Protein AF-A0A3M0XGW3-F1 (afdb_monomer)

Foldseek 3Di:
DDDDQEAEAAADPVRQVVVVVVCVVVVHDHFYWYAHDPQRWIAGPPGDIDRDDCPDPVSVVSVVVSVVVVVVVVVVVVVVVVVVVVVVVVVD

pLDDT: mean 90.08, std 9.94, range [52.78, 97.75]

Mean predicted aligned error: 5.83 Å

Nearest PDB structures (foldseek):
  8b0q-assembly1_A  TM=9.093E-01  e=8.200E-06  Deinococcus radiodurans R1 = ATCC 13939 = DSM 20539
  2nrx-assembly1_A  TM=8.714E-01  e=6.290E-06  Thermotoga maritima
  2nrz-assembly2_B  TM=9.174E-01  e=2.703E-05  Thermotoga maritima
  2nrw-assembly1_A  TM=8.634E-01  e=1.220E-05  Thermotoga maritima
  2nrv-assembly2_B  TM=8.454E-01  e=2.703E-05  Thermotoga maritima

Solvent-accessible surface area (backbone atoms only — not comparable to full-atom values): 5374 Å² total; per-residue (Å²): 133,85,80,68,75,65,44,81,40,87,28,44,64,70,52,38,54,53,50,52,54,50,32,58,76,68,74,52,91,58,50,59,35,12,40,22,82,90,77,62,29,39,35,41,79,94,78,48,72,45,79,67,62,73,84,37,70,68,44,46,49,53,49,51,56,42,52,54,50,50,53,49,52,54,52,50,54,51,54,51,51,59,50,52,60,54,48,60,65,70,78,107

Secondary structure (DSSP, 8-state):
-PPPSEEEEESSHHHHHHHHHHHHHTT---EEEEE-TTT--EE-TTS-EE---TTSHHHHHHHHHHHHHHHHHHHHHHHHHHHHHHHHTT--

Radius of gyration: 16.92 Å; Cα contacts (8 Å, |Δi|>4): 100; chains: 1; bounding box: 33×30×49 Å

Sequence (92 aa):
KEMPDLIVVDGGQGHLNAGIKALLRAGARIAIISLAKKEETIHLPGGVTLNPDKNSPEMLLLRGIRDRTHNFAVRYNRKRREIEFKQDKKDI

Structure (mmCIF, N/CA/C/O backbone):
data_AF-A0A3M0XGW3-F1
#
_entry.id   AF-A0A3M0XGW3-F1
#
loop_
_atom_site.group_PDB
_atom_site.id
_atom_site.type_symbol
_atom_site.label_atom_id
_atom_site.label_alt_id
_atom_site.label_comp_id
_atom_site.label_asym_id
_atom_site.label_entity_id
_atom_site.label_seq_id
_atom_site.pdbx_PDB_ins_code
_atom_site.Cartn_x
_atom_site.Cartn_y
_atom_site.Cartn_z
_atom_site.occupancy
_atom_site.B_iso_or_equiv
_atom_site.auth_seq_id
_atom_site.auth_comp_id
_atom_site.auth_asym_id
_atom_site.auth_atom_id
_atom_s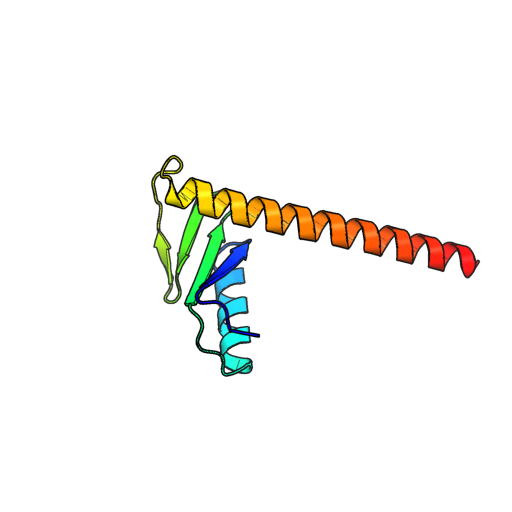ite.pdbx_PDB_model_num
ATOM 1 N N . LYS A 1 1 ? -21.833 -2.644 -6.273 1.00 68.69 1 LYS A N 1
ATOM 2 C CA . LYS A 1 1 ? -20.609 -1.862 -5.978 1.00 68.69 1 LYS A CA 1
ATOM 3 C C . LYS A 1 1 ? -19.488 -2.533 -6.749 1.00 68.69 1 LYS A C 1
ATOM 5 O O . LYS A 1 1 ? -19.348 -3.739 -6.591 1.00 68.69 1 LYS A O 1
ATOM 10 N N . GLU A 1 2 ? -18.822 -1.814 -7.643 1.00 87.19 2 GLU A N 1
ATOM 11 C CA . GLU A 1 2 ? -17.791 -2.385 -8.518 1.00 87.19 2 GLU A CA 1
ATOM 12 C C . GLU A 1 2 ? -16.512 -2.694 -7.732 1.00 87.19 2 GLU A C 1
ATOM 14 O O . GLU A 1 2 ? -16.252 -2.083 -6.689 1.00 87.19 2 GLU A O 1
ATOM 19 N N . MET A 1 3 ? -15.757 -3.688 -8.202 1.00 91.94 3 MET A N 1
ATOM 20 C CA . MET A 1 3 ? -14.466 -4.042 -7.616 1.00 91.94 3 MET A CA 1
ATOM 21 C C . MET A 1 3 ? -13.413 -3.022 -8.060 1.00 91.94 3 MET A C 1
ATOM 23 O O . MET A 1 3 ? -13.489 -2.546 -9.189 1.00 91.94 3 MET A O 1
ATOM 27 N N . PRO A 1 4 ? -12.436 -2.676 -7.205 1.00 94.69 4 PRO A N 1
ATOM 28 C CA . PRO A 1 4 ? -11.351 -1.796 -7.613 1.00 94.69 4 PRO A CA 1
ATOM 29 C C . PRO A 1 4 ? -10.450 -2.487 -8.639 1.00 94.69 4 PRO A C 1
ATOM 31 O O . PRO A 1 4 ? -10.231 -3.695 -8.553 1.00 94.69 4 PRO A O 1
ATOM 34 N N . ASP A 1 5 ? -9.852 -1.703 -9.532 1.00 95.19 5 ASP A N 1
ATOM 35 C CA . ASP A 1 5 ? -8.854 -2.198 -10.487 1.00 95.19 5 ASP A CA 1
ATOM 36 C C . ASP A 1 5 ? -7.495 -2.472 -9.819 1.00 95.19 5 ASP A C 1
ATOM 38 O O . ASP A 1 5 ? -6.747 -3.353 -10.244 1.00 95.19 5 ASP A O 1
ATOM 42 N N . LEU A 1 6 ? -7.181 -1.735 -8.745 1.00 95.00 6 LEU A N 1
ATOM 43 C CA . LEU A 1 6 ? -5.912 -1.809 -8.024 1.00 95.00 6 LEU A CA 1
ATOM 44 C C . LEU A 1 6 ? -6.103 -1.644 -6.513 1.00 95.00 6 LEU A C 1
ATOM 46 O O . LEU A 1 6 ? -6.781 -0.732 -6.040 1.00 95.00 6 LEU A O 1
ATOM 50 N N . ILE A 1 7 ? -5.418 -2.489 -5.750 1.00 95.62 7 ILE A N 1
ATOM 51 C CA . ILE A 1 7 ? -5.238 -2.357 -4.306 1.00 95.62 7 ILE A CA 1
ATOM 52 C C . ILE A 1 7 ? -3.807 -1.898 -4.025 1.00 95.62 7 ILE A C 1
ATOM 54 O O . ILE A 1 7 ? -2.843 -2.514 -4.476 1.00 95.62 7 ILE A O 1
ATOM 58 N N . VAL A 1 8 ? -3.669 -0.842 -3.225 1.00 95.12 8 VAL A N 1
ATOM 59 C CA . VAL A 1 8 ? -2.376 -0.342 -2.742 1.00 95.12 8 VAL A CA 1
ATOM 60 C C . VAL A 1 8 ? -2.284 -0.586 -1.241 1.00 95.12 8 VAL A C 1
ATOM 62 O O . VAL A 1 8 ? -3.136 -0.134 -0.478 1.00 95.12 8 VAL A O 1
ATOM 65 N N . VAL A 1 9 ? -1.250 -1.305 -0.813 1.00 94.81 9 VAL A N 1
ATOM 66 C CA . VAL A 1 9 ? -1.002 -1.627 0.597 1.00 94.81 9 VAL A CA 1
ATOM 67 C C . VAL A 1 9 ? 0.071 -0.699 1.171 1.00 94.81 9 VAL A C 1
ATOM 69 O O . VAL A 1 9 ? 1.159 -0.578 0.608 1.00 94.81 9 VAL A O 1
ATOM 72 N N . ASP A 1 10 ? -0.215 -0.067 2.313 1.00 92.69 10 ASP A N 1
ATOM 73 C CA . ASP A 1 10 ? 0.772 0.705 3.084 1.00 92.69 10 ASP A CA 1
ATOM 74 C C . ASP A 1 10 ? 1.713 -0.260 3.823 1.00 92.69 10 ASP A C 1
ATOM 76 O O . ASP A 1 10 ? 1.342 -0.847 4.842 1.00 92.69 10 ASP A O 1
ATOM 80 N N . GLY A 1 11 ? 2.908 -0.488 3.271 1.00 91.19 11 GLY A N 1
ATOM 81 C CA . GLY A 1 11 ? 3.892 -1.409 3.834 1.00 91.19 11 GLY A CA 1
ATOM 82 C C . GLY A 1 11 ? 4.8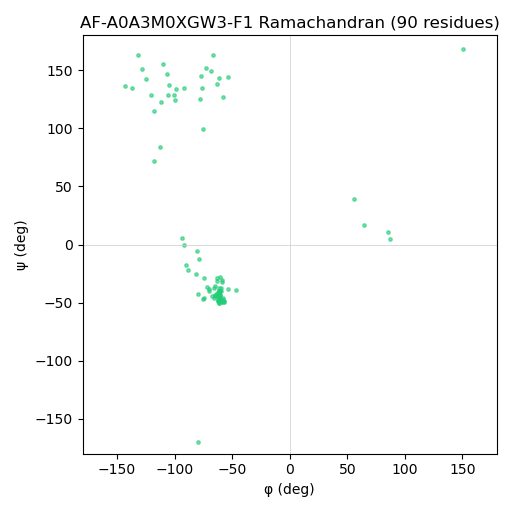16 -2.063 2.802 1.00 91.19 11 GLY A C 1
ATOM 83 O O . GLY A 1 11 ? 4.602 -1.998 1.594 1.00 91.19 11 GLY A O 1
ATOM 84 N N . GLY A 1 12 ? 5.873 -2.719 3.288 1.00 93.12 12 GLY A N 1
ATOM 85 C CA . GLY A 1 12 ? 6.823 -3.461 2.444 1.00 93.12 12 GLY A CA 1
ATOM 86 C C . GLY A 1 12 ? 6.333 -4.851 2.005 1.00 93.12 12 GLY A C 1
ATOM 87 O O . GLY A 1 12 ? 5.192 -5.237 2.265 1.00 93.12 12 GLY A O 1
ATOM 88 N N . GLN A 1 13 ? 7.239 -5.642 1.421 1.00 93.44 13 GLN A N 1
ATOM 89 C CA . GLN A 1 13 ? 6.984 -6.979 0.853 1.00 93.44 13 GLN A CA 1
ATOM 90 C C . GLN A 1 13 ? 6.155 -7.930 1.741 1.00 93.44 13 GLN A C 1
ATOM 92 O O . GLN A 1 13 ? 5.306 -8.670 1.243 1.00 93.44 13 GLN A O 1
ATOM 97 N N . GLY A 1 14 ? 6.370 -7.928 3.061 1.00 94.44 14 GLY A N 1
ATOM 98 C CA . GLY A 1 14 ? 5.598 -8.772 3.982 1.00 94.44 14 GLY A CA 1
ATOM 99 C C . GLY A 1 14 ? 4.095 -8.461 3.963 1.00 94.44 14 GLY A C 1
ATOM 100 O O . GLY A 1 14 ? 3.273 -9.378 3.939 1.00 94.44 14 GLY A O 1
ATOM 101 N N . HIS A 1 15 ? 3.737 -7.175 3.892 1.00 95.25 15 HIS A N 1
ATOM 102 C CA . HIS A 1 15 ? 2.346 -6.725 3.813 1.00 95.25 15 HIS A CA 1
ATOM 103 C C . HIS A 1 15 ? 1.723 -7.076 2.460 1.00 95.25 15 HIS A C 1
ATOM 105 O O . HIS A 1 15 ? 0.586 -7.546 2.417 1.00 95.25 15 HIS A O 1
ATOM 111 N N . LEU A 1 16 ? 2.483 -6.935 1.368 1.00 96.81 16 LEU A N 1
ATOM 112 C CA . LEU A 1 16 ? 2.053 -7.378 0.042 1.00 96.81 16 LEU A CA 1
ATOM 113 C C . LEU A 1 16 ? 1.698 -8.868 0.039 1.00 96.81 16 LEU A C 1
ATOM 115 O O . LEU A 1 16 ? 0.610 -9.252 -0.386 1.00 96.81 16 LEU A O 1
ATOM 119 N N . ASN A 1 17 ? 2.584 -9.706 0.580 1.00 96.75 17 ASN A N 1
ATOM 120 C CA . ASN A 1 17 ? 2.375 -11.152 0.647 1.00 96.75 17 ASN A CA 1
ATOM 121 C C . ASN A 1 17 ? 1.136 -11.516 1.481 1.00 96.75 17 ASN A C 1
ATOM 123 O O . ASN A 1 17 ? 0.403 -12.444 1.131 1.00 96.75 17 ASN A O 1
ATOM 127 N N . ALA A 1 18 ? 0.879 -10.791 2.573 1.00 97.00 18 ALA A N 1
ATOM 128 C CA . ALA A 1 18 ? -0.333 -10.971 3.368 1.00 97.00 18 ALA A CA 1
ATOM 129 C C . ALA A 1 18 ? -1.600 -10.606 2.573 1.00 97.00 18 ALA A C 1
ATOM 131 O O . ALA A 1 18 ? -2.570 -11.368 2.591 1.00 97.00 18 ALA A O 1
ATOM 132 N N . GLY A 1 19 ? -1.569 -9.492 1.833 1.00 97.00 19 GLY A N 1
ATOM 133 C CA . GLY A 1 19 ? -2.658 -9.059 0.954 1.00 97.00 19 GLY A CA 1
ATOM 134 C C . GLY A 1 19 ? -2.949 -10.057 -0.169 1.00 97.00 19 GLY A C 1
ATOM 135 O O . GLY A 1 19 ? -4.101 -10.437 -0.365 1.00 97.00 19 GLY A O 1
ATOM 136 N N . ILE A 1 20 ? -1.910 -10.574 -0.832 1.00 97.25 20 ILE A N 1
ATOM 137 C CA . ILE A 1 20 ? -2.035 -11.619 -1.862 1.00 97.25 20 ILE A CA 1
ATOM 138 C C . ILE A 1 20 ? -2.719 -12.865 -1.285 1.00 97.25 20 ILE A C 1
ATOM 140 O O . ILE A 1 20 ? -3.680 -13.368 -1.863 1.00 97.25 20 ILE A O 1
ATOM 144 N N . LYS A 1 21 ? -2.281 -13.345 -0.112 1.00 97.38 21 LYS A N 1
ATOM 145 C CA . LYS A 1 21 ? -2.915 -14.495 0.558 1.00 97.38 21 LYS A CA 1
ATOM 146 C C . LYS A 1 21 ? -4.388 -14.233 0.886 1.00 97.38 21 LYS A C 1
ATOM 148 O O . LYS A 1 21 ? -5.197 -15.153 0.800 1.00 97.38 21 LYS A O 1
ATOM 153 N N . ALA A 1 22 ? -4.742 -13.008 1.276 1.00 97.12 22 ALA A N 1
ATOM 154 C CA . ALA A 1 22 ? -6.127 -12.638 1.550 1.00 97.12 22 ALA A CA 1
ATOM 155 C C . ALA A 1 22 ? -6.987 -12.638 0.277 1.00 97.12 22 ALA A C 1
ATOM 157 O O . ALA A 1 22 ? -8.072 -13.214 0.296 1.00 97.12 22 ALA A O 1
ATOM 158 N N . LEU A 1 23 ? -6.483 -12.076 -0.828 1.00 96.62 23 LEU A N 1
ATOM 159 C CA . LEU A 1 23 ? -7.164 -12.102 -2.127 1.00 96.62 23 LEU A CA 1
ATOM 160 C C . LEU A 1 23 ? -7.384 -13.532 -2.629 1.00 96.62 23 LEU A C 1
ATOM 162 O O . LEU A 1 23 ? -8.492 -13.865 -3.044 1.00 96.62 23 LEU A O 1
ATOM 166 N N . LEU A 1 24 ? -6.369 -14.394 -2.503 1.00 96.50 24 LEU A N 1
ATOM 167 C CA . LEU A 1 24 ? -6.470 -15.811 -2.863 1.00 96.50 24 LEU A CA 1
ATOM 168 C C . LEU A 1 24 ? -7.564 -16.527 -2.064 1.00 96.50 24 LEU A C 1
ATOM 170 O O . LEU A 1 24 ? -8.391 -17.219 -2.649 1.00 96.50 24 LEU A O 1
ATOM 174 N N . ARG A 1 25 ? -7.616 -16.325 -0.740 1.00 97.75 25 ARG A N 1
ATOM 175 C CA . ARG A 1 25 ? -8.682 -16.898 0.103 1.00 97.75 25 ARG A CA 1
ATOM 176 C C . ARG A 1 25 ? -10.070 -16.367 -0.249 1.00 97.75 25 ARG A C 1
ATOM 178 O O . ARG A 1 25 ? -11.043 -17.091 -0.093 1.00 97.75 25 ARG A O 1
ATOM 185 N N . ALA A 1 26 ? -10.158 -15.121 -0.704 1.00 95.44 26 ALA A N 1
ATOM 186 C CA . ALA A 1 26 ? -11.409 -14.506 -1.131 1.00 95.44 26 ALA A CA 1
ATOM 187 C C . ALA A 1 26 ? -11.827 -14.896 -2.563 1.00 95.44 26 ALA A C 1
ATOM 189 O O . ALA A 1 26 ? -12.891 -14.477 -3.008 1.00 95.44 26 ALA A O 1
ATOM 190 N N . GLY A 1 27 ? -10.996 -15.641 -3.307 1.00 95.88 27 GLY A N 1
ATOM 191 C CA . GLY A 1 27 ? -11.231 -15.935 -4.726 1.00 95.88 27 GLY A CA 1
ATOM 192 C C . GLY A 1 27 ? -11.194 -14.693 -5.627 1.00 95.88 27 GLY A C 1
ATOM 193 O O . GLY A 1 27 ? -11.686 -14.731 -6.753 1.00 95.88 27 GLY A O 1
ATOM 194 N N . ALA A 1 28 ? -10.633 -13.581 -5.142 1.00 94.75 28 ALA A N 1
ATOM 195 C CA . ALA A 1 28 ? -10.630 -12.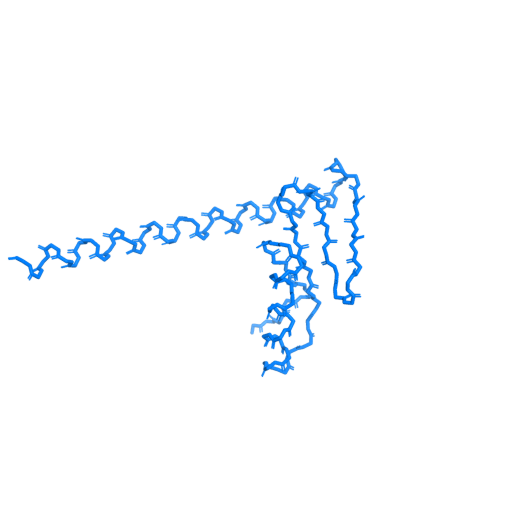301 -5.836 1.00 94.75 28 ALA A CA 1
ATOM 196 C C . ALA A 1 28 ? -9.373 -12.145 -6.702 1.00 94.75 28 ALA A C 1
ATOM 198 O O . ALA A 1 28 ? -8.252 -12.391 -6.255 1.00 94.75 28 ALA A O 1
ATOM 199 N N . ARG A 1 29 ? -9.558 -11.683 -7.942 1.00 93.31 29 ARG A N 1
ATOM 200 C CA . ARG A 1 29 ? -8.475 -11.426 -8.902 1.00 93.31 29 ARG A CA 1
ATOM 201 C C . ARG A 1 29 ? -8.372 -9.930 -9.170 1.00 93.31 29 ARG A C 1
ATOM 203 O O . ARG A 1 29 ? -8.954 -9.432 -10.123 1.00 93.31 29 ARG A O 1
ATOM 210 N N . ILE A 1 30 ? -7.660 -9.230 -8.294 1.00 96.19 30 ILE A N 1
ATOM 211 C CA . ILE A 1 30 ? -7.456 -7.777 -8.355 1.00 96.19 30 ILE A CA 1
ATOM 212 C C . ILE A 1 30 ? -5.956 -7.509 -8.338 1.00 96.19 30 ILE A C 1
ATOM 214 O O . ILE A 1 30 ? -5.221 -8.206 -7.631 1.00 96.19 30 ILE A O 1
ATOM 218 N N . ALA A 1 31 ? -5.493 -6.514 -9.097 1.00 96.62 31 ALA A N 1
ATOM 219 C CA . ALA A 1 31 ? -4.098 -6.106 -9.033 1.00 96.62 31 ALA A CA 1
ATOM 220 C C . ALA A 1 31 ? -3.780 -5.576 -7.629 1.00 96.62 31 ALA A C 1
ATOM 222 O O . ALA A 1 31 ? -4.568 -4.849 -7.025 1.00 96.62 31 ALA A O 1
ATOM 223 N N . ILE A 1 32 ? -2.620 -5.939 -7.092 1.00 97.25 32 ILE A N 1
ATOM 224 C CA . ILE A 1 32 ? -2.196 -5.503 -5.765 1.00 97.25 32 ILE A CA 1
ATOM 225 C C . ILE A 1 32 ? -0.727 -5.114 -5.792 1.00 97.25 32 ILE A C 1
ATOM 227 O O . ILE A 1 32 ? 0.098 -5.841 -6.338 1.00 97.25 32 ILE A O 1
ATOM 231 N N . ILE A 1 33 ? -0.412 -3.977 -5.184 1.00 97.06 33 ILE A N 1
ATOM 232 C CA . ILE A 1 33 ? 0.951 -3.484 -4.982 1.00 97.06 33 ILE A CA 1
ATOM 233 C C . ILE A 1 33 ? 1.120 -3.054 -3.528 1.00 97.06 33 ILE A C 1
ATOM 235 O O . ILE A 1 33 ? 0.135 -2.822 -2.820 1.00 97.06 33 ILE A O 1
ATOM 239 N N . SER A 1 34 ? 2.360 -2.909 -3.072 1.00 96.56 34 SER A N 1
ATOM 240 C CA . SER A 1 34 ? 2.631 -2.263 -1.789 1.00 96.56 34 SER A CA 1
ATOM 241 C C . SER A 1 34 ? 3.668 -1.162 -1.918 1.00 96.56 34 SER A C 1
ATOM 243 O O . SER A 1 34 ? 4.525 -1.210 -2.799 1.00 96.56 34 SER A O 1
ATOM 245 N N . LEU A 1 35 ? 3.570 -0.161 -1.045 1.00 95.69 35 LEU A N 1
ATOM 246 C CA . LEU A 1 35 ? 4.474 0.980 -1.028 1.00 95.69 35 LEU A CA 1
ATOM 247 C C . LEU A 1 35 ? 5.230 1.039 0.301 1.00 95.69 35 LEU A C 1
ATOM 249 O O . LEU A 1 35 ? 4.636 1.274 1.357 1.00 95.69 35 LEU A O 1
ATOM 253 N N . ALA A 1 36 ? 6.550 0.852 0.249 1.00 92.81 36 ALA A N 1
ATOM 254 C CA . ALA A 1 36 ? 7.406 0.931 1.424 1.00 92.81 36 ALA A CA 1
ATOM 255 C C . ALA A 1 36 ? 7.666 2.397 1.801 1.00 92.81 36 ALA A C 1
ATOM 257 O O . ALA A 1 36 ? 8.097 3.213 0.985 1.00 92.81 36 ALA A O 1
ATOM 258 N N . LYS A 1 37 ? 7.370 2.762 3.055 1.00 85.38 37 LYS A N 1
ATOM 259 C CA . LYS A 1 37 ? 7.381 4.166 3.488 1.00 85.38 37 LYS A CA 1
ATOM 260 C C . LYS A 1 37 ? 8.777 4.784 3.569 1.00 85.38 37 LYS A C 1
ATOM 262 O O . LYS A 1 37 ? 8.911 5.960 3.250 1.00 85.38 37 LYS A O 1
ATOM 267 N N . LYS A 1 38 ? 9.782 4.029 4.022 1.00 84.69 38 LYS A N 1
ATOM 268 C CA . LYS A 1 38 ? 11.139 4.555 4.243 1.00 84.69 38 LYS A CA 1
ATOM 269 C C . LYS A 1 38 ? 11.925 4.651 2.938 1.00 84.69 38 LYS A C 1
ATOM 271 O O . LYS A 1 38 ? 12.614 5.636 2.704 1.00 84.69 38 LYS A O 1
ATOM 276 N N . GLU A 1 39 ? 11.806 3.627 2.109 1.00 83.56 39 GLU A N 1
ATOM 277 C CA . GLU A 1 39 ? 12.582 3.462 0.886 1.00 83.56 39 GLU A CA 1
ATOM 278 C C . GLU A 1 39 ? 11.887 4.111 -0.322 1.00 83.56 39 GLU A C 1
ATOM 280 O O . GLU A 1 39 ? 12.543 4.395 -1.319 1.00 83.56 39 GLU A O 1
ATOM 285 N N . GLU A 1 40 ? 10.583 4.402 -0.212 1.00 90.12 40 GLU A N 1
ATOM 286 C CA . GLU A 1 40 ? 9.737 4.914 -1.301 1.00 90.12 40 GLU A CA 1
ATOM 287 C C . GLU A 1 40 ? 9.749 3.997 -2.529 1.00 90.12 40 GLU A C 1
ATOM 289 O O . GLU A 1 40 ? 9.737 4.442 -3.673 1.00 90.12 40 GLU A O 1
ATOM 294 N N . THR A 1 41 ? 9.745 2.693 -2.267 1.00 94.25 41 THR A N 1
ATOM 295 C CA . THR A 1 41 ? 9.800 1.642 -3.280 1.00 94.25 41 THR A CA 1
ATOM 296 C C . THR A 1 41 ? 8.453 0.956 -3.425 1.00 94.25 41 THR A C 1
ATOM 298 O O . THR A 1 41 ? 7.691 0.805 -2.461 1.00 94.25 41 THR A O 1
ATOM 301 N N . ILE A 1 42 ? 8.156 0.537 -4.651 1.00 96.38 42 ILE A N 1
ATOM 302 C CA . ILE A 1 42 ? 6.936 -0.194 -4.982 1.00 96.38 42 ILE A CA 1
ATOM 303 C C . ILE A 1 42 ? 7.287 -1.674 -5.057 1.00 96.38 42 ILE A C 1
ATOM 305 O O . ILE A 1 42 ? 8.150 -2.070 -5.837 1.00 96.38 42 ILE A O 1
ATOM 309 N N . HIS A 1 43 ? 6.598 -2.502 -4.284 1.00 96.69 43 HIS A N 1
ATOM 310 C CA . HIS A 1 43 ? 6.706 -3.952 -4.388 1.00 96.69 43 HIS A CA 1
ATOM 311 C C . HIS A 1 43 ? 5.544 -4.503 -5.210 1.00 96.69 43 HIS A C 1
ATOM 313 O O . HIS A 1 43 ? 4.380 -4.151 -4.989 1.00 96.69 43 HIS A O 1
ATOM 319 N N . LEU A 1 44 ? 5.873 -5.396 -6.137 1.00 96.62 44 LEU A N 1
ATOM 320 C CA . LEU A 1 44 ? 4.931 -6.092 -7.001 1.00 96.62 44 LEU A CA 1
ATOM 321 C C . LEU A 1 44 ? 4.853 -7.584 -6.631 1.00 96.62 44 LEU A C 1
ATOM 323 O O . LEU A 1 44 ? 5.808 -8.153 -6.081 1.00 96.62 44 LEU A O 1
ATOM 327 N N . PRO A 1 45 ? 3.727 -8.256 -6.937 1.00 95.00 45 PRO A N 1
ATOM 328 C CA . PRO A 1 45 ? 3.635 -9.705 -6.838 1.00 95.00 45 PRO A CA 1
ATOM 329 C C . PRO A 1 45 ? 4.760 -10.377 -7.636 1.00 95.00 45 PRO A C 1
ATOM 331 O O . PRO A 1 45 ? 5.167 -9.890 -8.687 1.00 95.00 45 PRO A O 1
ATOM 334 N N . GLY A 1 46 ? 5.277 -11.495 -7.125 1.00 92.44 46 GLY A N 1
ATOM 335 C CA . GLY A 1 46 ? 6.425 -12.181 -7.730 1.00 92.44 46 GLY A CA 1
ATOM 336 C C . GLY A 1 46 ? 7.795 -11.669 -7.270 1.00 92.44 46 GLY A C 1
ATOM 337 O O . GLY A 1 46 ? 8.807 -12.154 -7.758 1.00 92.44 46 GLY A O 1
ATOM 338 N N . GLY A 1 47 ? 7.846 -10.735 -6.312 1.00 91.56 47 GLY A N 1
ATOM 339 C CA . GLY A 1 47 ? 9.098 -10.300 -5.674 1.00 91.56 47 GLY A CA 1
ATOM 340 C C . GLY A 1 47 ? 9.851 -9.205 -6.431 1.00 91.56 47 GLY A C 1
ATOM 341 O O . GLY A 1 47 ? 10.986 -8.887 -6.084 1.00 91.56 47 GLY A O 1
ATOM 342 N N . VAL A 1 48 ? 9.226 -8.606 -7.446 1.00 94.94 48 VAL A N 1
ATOM 343 C CA . VAL A 1 48 ? 9.793 -7.466 -8.173 1.00 94.94 48 VAL A CA 1
ATOM 344 C C . VAL A 1 48 ? 9.651 -6.204 -7.325 1.00 94.94 48 VAL A C 1
ATOM 346 O O . VAL A 1 48 ? 8.589 -5.934 -6.766 1.00 94.94 48 VAL A O 1
ATOM 349 N N . THR A 1 49 ? 10.723 -5.418 -7.243 1.00 95.75 49 THR A N 1
ATOM 350 C CA . THR A 1 49 ? 10.731 -4.118 -6.563 1.00 95.75 49 THR A CA 1
ATOM 351 C C . THR A 1 49 ? 11.102 -3.033 -7.563 1.00 95.75 49 THR A C 1
ATOM 353 O O . THR A 1 49 ? 12.105 -3.156 -8.264 1.00 95.75 49 THR A O 1
ATOM 356 N N . LEU A 1 50 ? 10.288 -1.984 -7.636 1.00 95.00 50 LEU A N 1
ATOM 357 C CA . LEU A 1 50 ? 10.525 -0.813 -8.468 1.00 95.00 50 LEU A CA 1
ATOM 358 C C . LEU A 1 50 ? 10.980 0.358 -7.600 1.00 95.00 50 LEU A C 1
ATOM 360 O O . LEU A 1 50 ? 10.388 0.642 -6.555 1.00 95.00 50 LEU A O 1
ATOM 364 N N . ASN A 1 51 ? 11.989 1.068 -8.098 1.00 94.69 51 ASN A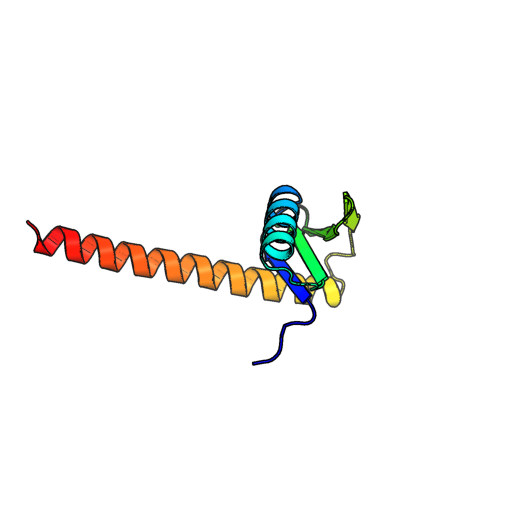 N 1
ATOM 365 C CA . ASN A 1 51 ? 12.553 2.266 -7.484 1.00 94.69 51 ASN A CA 1
ATOM 366 C C . ASN A 1 51 ? 12.359 3.452 -8.446 1.00 94.69 51 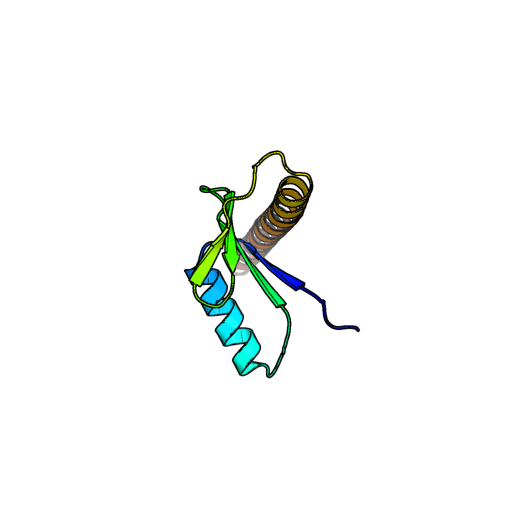ASN A C 1
ATOM 368 O O . ASN A 1 51 ? 13.316 3.851 -9.111 1.00 94.69 51 ASN A O 1
ATOM 372 N N . PRO A 1 52 ? 11.121 3.951 -8.617 1.00 91.56 52 PRO A N 1
ATOM 373 C CA . PRO A 1 52 ? 10.860 5.080 -9.503 1.00 91.56 52 PRO A CA 1
ATOM 374 C C . PRO A 1 52 ? 11.504 6.364 -8.965 1.00 91.56 52 PRO A C 1
ATOM 376 O O . PRO A 1 52 ? 11.835 6.464 -7.781 1.00 91.56 52 PRO A O 1
ATOM 379 N N . ASP A 1 53 ? 11.635 7.376 -9.825 1.00 94.69 53 ASP A N 1
ATOM 380 C CA . ASP A 1 53 ? 11.987 8.720 -9.366 1.00 94.69 53 ASP A CA 1
ATOM 381 C C . ASP A 1 53 ? 10.942 9.190 -8.343 1.00 94.69 53 ASP A C 1
ATOM 383 O O . ASP A 1 53 ? 9.735 9.184 -8.596 1.00 94.69 53 ASP A O 1
ATOM 387 N N . LYS A 1 54 ? 11.414 9.617 -7.175 1.00 90.81 54 LYS A N 1
ATOM 388 C CA . LYS A 1 54 ? 10.588 10.107 -6.069 1.00 90.81 54 LYS A CA 1
ATOM 389 C C . LYS A 1 54 ? 9.743 11.310 -6.473 1.00 90.81 54 LYS A C 1
ATOM 391 O O . LYS A 1 54 ? 8.650 11.496 -5.934 1.00 90.81 54 LYS A O 1
ATOM 396 N N . ASN A 1 55 ? 10.238 12.111 -7.411 1.00 93.94 55 ASN A N 1
ATOM 397 C CA . ASN A 1 55 ? 9.571 13.310 -7.904 1.00 93.94 55 ASN A CA 1
ATOM 398 C C . ASN A 1 55 ? 8.689 13.044 -9.128 1.00 93.94 55 ASN A C 1
ATOM 400 O O . ASN A 1 55 ? 8.040 13.969 -9.613 1.00 93.94 55 ASN A O 1
ATOM 404 N N . SER A 1 56 ? 8.634 11.798 -9.611 1.00 96.62 56 SER A N 1
ATOM 405 C CA . SER A 1 56 ? 7.726 11.432 -10.696 1.00 96.62 56 SER A CA 1
ATOM 406 C C . SER A 1 56 ? 6.258 11.659 -10.287 1.00 96.62 56 SER A C 1
ATOM 408 O O . SER A 1 56 ? 5.898 11.431 -9.120 1.00 96.62 56 SER A O 1
ATOM 410 N N . PRO A 1 57 ? 5.390 12.108 -11.214 1.00 97.12 57 PRO A N 1
ATOM 411 C CA . PRO A 1 57 ? 3.967 12.314 -10.940 1.00 97.12 57 PRO A CA 1
ATOM 412 C C . PRO A 1 57 ? 3.273 11.077 -10.352 1.00 97.12 57 PRO A C 1
ATOM 414 O O . PRO A 1 57 ? 2.453 11.191 -9.438 1.00 97.12 57 PRO A O 1
ATOM 417 N N . GLU A 1 58 ? 3.636 9.888 -10.827 1.00 93.69 58 GLU A N 1
ATOM 418 C CA . GLU A 1 58 ? 3.102 8.601 -10.387 1.00 93.69 58 GLU A CA 1
ATOM 419 C C . GLU A 1 58 ? 3.464 8.331 -8.925 1.00 93.69 58 GLU A C 1
ATOM 421 O O . GLU A 1 58 ? 2.615 7.932 -8.121 1.00 93.69 58 GLU A O 1
ATOM 426 N N . MET A 1 59 ? 4.718 8.595 -8.552 1.00 94.56 59 MET A N 1
ATOM 427 C CA . MET A 1 59 ? 5.183 8.380 -7.189 1.00 94.56 59 MET A CA 1
ATOM 428 C C . MET A 1 59 ? 4.596 9.408 -6.217 1.00 94.56 59 MET A C 1
ATOM 430 O O . MET A 1 59 ? 4.241 9.066 -5.086 1.00 94.56 59 MET A O 1
ATOM 434 N N . LEU A 1 60 ? 4.430 10.661 -6.645 1.00 95.06 60 LEU A N 1
ATOM 435 C CA . LEU A 1 60 ? 3.726 11.685 -5.868 1.00 95.06 60 LEU A CA 1
ATOM 436 C C . LEU A 1 60 ? 2.266 11.288 -5.602 1.00 95.06 60 LEU A C 1
ATOM 438 O O . LEU A 1 60 ? 1.802 11.391 -4.463 1.00 95.06 60 LEU A O 1
ATOM 442 N N . LEU A 1 61 ? 1.567 10.764 -6.614 1.00 95.06 61 LEU A N 1
ATOM 443 C CA . LEU A 1 61 ? 0.199 10.266 -6.475 1.00 95.06 61 LEU A CA 1
ATOM 444 C C . LEU A 1 61 ? 0.116 9.100 -5.478 1.00 95.06 61 LEU A C 1
ATOM 446 O O . LEU A 1 61 ? -0.696 9.136 -4.548 1.00 95.06 61 LEU A O 1
ATOM 450 N N . LEU A 1 62 ? 0.970 8.085 -5.634 1.00 94.12 62 LEU A N 1
ATOM 451 C CA . LEU A 1 62 ? 0.984 6.912 -4.754 1.00 94.12 62 LEU A CA 1
ATOM 452 C C . LEU A 1 62 ? 1.301 7.284 -3.298 1.00 94.12 62 LEU A C 1
ATOM 454 O O . LEU A 1 62 ? 0.656 6.770 -2.379 1.00 94.12 62 LEU A O 1
ATOM 458 N N . ARG A 1 63 ? 2.233 8.220 -3.069 1.00 93.38 63 ARG A N 1
ATOM 459 C CA . ARG A 1 63 ? 2.513 8.755 -1.726 1.00 93.38 63 ARG A CA 1
ATOM 460 C C . ARG A 1 63 ? 1.314 9.495 -1.149 1.00 93.38 63 ARG A C 1
ATOM 462 O O . ARG A 1 63 ? 0.959 9.242 -0.002 1.00 93.38 63 ARG A O 1
ATOM 469 N N . GLY A 1 64 ? 0.634 10.318 -1.947 1.00 93.94 64 GLY A N 1
ATOM 470 C CA . GLY A 1 64 ? -0.591 10.998 -1.526 1.00 93.94 64 GLY A CA 1
ATOM 471 C C . GLY A 1 64 ? -1.687 10.022 -1.079 1.00 93.94 64 GLY A C 1
ATOM 472 O O . GLY A 1 64 ? -2.272 10.194 -0.007 1.00 93.94 64 GLY A O 1
ATOM 473 N N . ILE A 1 65 ? -1.931 8.956 -1.851 1.00 92.94 65 ILE A N 1
ATOM 474 C CA . ILE A 1 65 ? -2.906 7.903 -1.507 1.00 92.94 65 ILE A CA 1
ATOM 475 C C . ILE A 1 65 ? -2.509 7.189 -0.208 1.00 92.94 65 ILE A C 1
ATOM 477 O O . ILE A 1 65 ? -3.343 7.022 0.693 1.00 92.94 65 ILE A O 1
ATOM 481 N N . ARG A 1 66 ? -1.234 6.797 -0.077 1.00 92.19 66 ARG A N 1
ATOM 482 C CA . ARG A 1 66 ? -0.703 6.163 1.138 1.00 92.19 66 ARG A CA 1
ATOM 483 C C . ARG A 1 66 ? -0.891 7.063 2.353 1.00 92.19 66 ARG A C 1
ATOM 485 O O . ARG A 1 66 ? -1.426 6.616 3.362 1.00 92.19 66 ARG A O 1
ATOM 492 N N . ASP A 1 67 ? -0.507 8.329 2.258 1.00 91.44 67 ASP A N 1
ATOM 493 C CA . ASP A 1 67 ? -0.537 9.250 3.391 1.00 91.44 67 ASP A CA 1
ATOM 494 C C . ASP A 1 67 ? -1.979 9.510 3.856 1.00 91.44 67 ASP A C 1
ATOM 496 O O . ASP A 1 67 ? -2.253 9.537 5.057 1.00 91.44 67 ASP A O 1
ATOM 500 N N . ARG A 1 68 ? -2.945 9.601 2.929 1.00 92.31 68 ARG A N 1
ATOM 501 C CA . ARG A 1 68 ? -4.378 9.674 3.278 1.00 92.31 68 ARG A CA 1
ATOM 502 C C . ARG A 1 68 ? -4.860 8.409 3.986 1.00 92.31 68 ARG A C 1
ATOM 504 O O . ARG A 1 68 ? -5.589 8.517 4.973 1.00 92.31 68 ARG A O 1
ATOM 511 N N . THR A 1 69 ? -4.427 7.238 3.526 1.00 91.19 69 THR A N 1
ATOM 512 C CA . THR A 1 69 ? -4.780 5.936 4.115 1.00 91.19 69 THR A CA 1
ATOM 513 C C . THR A 1 69 ? -4.200 5.784 5.522 1.00 91.19 69 THR A C 1
ATOM 515 O O . THR A 1 69 ? -4.918 5.442 6.463 1.00 91.19 69 THR A O 1
ATOM 518 N N . HIS A 1 70 ? -2.926 6.132 5.695 1.00 89.25 70 HIS A N 1
ATOM 519 C CA . HIS A 1 70 ? -2.240 6.138 6.982 1.00 89.25 70 HIS A CA 1
ATOM 520 C C . HIS A 1 70 ? -2.920 7.087 7.978 1.00 89.25 70 HIS A C 1
ATOM 522 O O . HIS A 1 70 ? -3.259 6.693 9.096 1.00 89.25 70 HIS A O 1
ATOM 528 N N . ASN A 1 71 ? -3.197 8.324 7.555 1.00 90.69 71 ASN A N 1
ATOM 529 C CA . ASN A 1 71 ? -3.869 9.323 8.384 1.00 90.69 71 ASN A CA 1
ATOM 530 C C . ASN A 1 71 ? -5.276 8.873 8.794 1.00 90.69 71 ASN A C 1
ATOM 532 O O . ASN A 1 71 ? -5.683 9.069 9.943 1.00 90.69 71 ASN A O 1
ATOM 536 N N . PHE A 1 72 ? -6.012 8.236 7.881 1.00 92.81 72 PHE A N 1
ATOM 537 C CA . PHE A 1 72 ? -7.314 7.655 8.185 1.00 92.81 72 PHE A CA 1
ATOM 538 C C . PHE A 1 72 ? -7.206 6.550 9.245 1.00 92.81 72 PHE A C 1
ATOM 540 O O . PHE A 1 72 ? -7.924 6.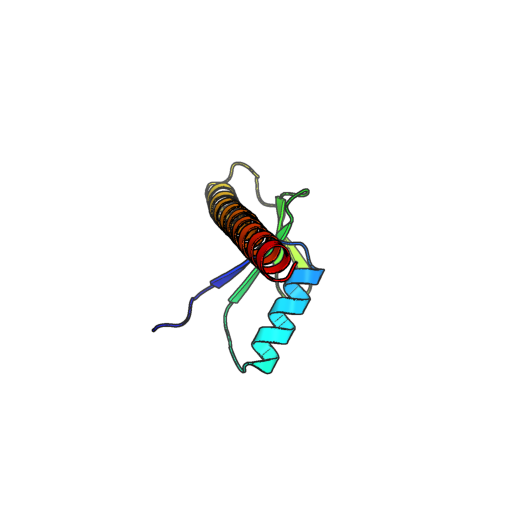600 10.246 1.00 92.81 72 PHE A O 1
ATOM 547 N N . ALA A 1 73 ? -6.277 5.604 9.078 1.00 90.00 73 ALA A N 1
ATOM 548 C CA . ALA A 1 73 ? -6.071 4.501 10.015 1.00 90.00 73 ALA A CA 1
ATOM 549 C C . ALA A 1 73 ? -5.666 4.991 11.418 1.00 90.00 73 ALA A C 1
ATOM 551 O O . ALA A 1 73 ? -6.246 4.565 12.419 1.00 90.00 73 ALA A O 1
ATOM 552 N N . VAL A 1 74 ? -4.726 5.940 11.506 1.00 89.44 74 VAL A N 1
ATOM 553 C CA . VAL A 1 74 ? -4.296 6.548 12.778 1.00 89.44 74 VAL A CA 1
ATOM 554 C C . VAL A 1 74 ? -5.465 7.244 13.474 1.00 89.44 74 VAL A C 1
ATOM 556 O O . VAL A 1 74 ? -5.706 7.015 14.664 1.00 89.44 74 VAL A O 1
ATOM 559 N N . ARG A 1 75 ? -6.227 8.065 12.739 1.00 92.06 75 ARG A N 1
ATOM 560 C CA . ARG A 1 75 ? -7.389 8.778 13.284 1.00 92.06 75 ARG A CA 1
ATOM 561 C C . ARG A 1 75 ? -8.464 7.809 13.776 1.00 92.06 75 ARG A C 1
ATOM 563 O O . ARG A 1 75 ? -9.020 8.019 14.853 1.00 92.06 75 ARG A O 1
ATOM 570 N N . TYR A 1 76 ? -8.743 6.756 13.013 1.00 91.81 76 TYR A N 1
ATOM 571 C CA . TYR A 1 76 ? -9.719 5.734 13.378 1.00 91.81 76 TYR A CA 1
ATOM 572 C C . TYR A 1 76 ? -9.316 4.997 14.664 1.00 91.81 76 TYR A C 1
ATOM 574 O O . TYR A 1 76 ? -10.106 4.929 15.606 1.00 91.81 76 TYR A O 1
ATOM 582 N N . ASN A 1 77 ? -8.066 4.535 14.751 1.00 90.06 77 ASN A N 1
ATOM 583 C CA . ASN A 1 77 ? -7.556 3.833 15.931 1.00 90.06 77 ASN A CA 1
ATOM 584 C C . ASN A 1 77 ? -7.511 4.730 17.174 1.00 90.06 77 ASN A C 1
ATOM 586 O O . ASN A 1 77 ? -7.786 4.270 18.282 1.00 90.06 77 ASN A O 1
ATOM 590 N N . ARG A 1 78 ? -7.203 6.025 17.019 1.00 88.06 78 ARG A N 1
ATOM 591 C CA . ARG A 1 78 ? -7.298 6.990 18.124 1.00 88.06 78 ARG A CA 1
ATOM 592 C C . ARG A 1 78 ? -8.735 7.107 18.637 1.00 88.06 78 ARG A C 1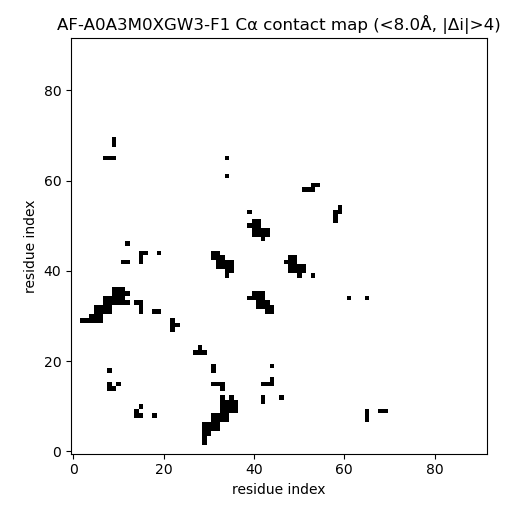
ATOM 594 O O . ARG A 1 78 ? -8.950 6.959 19.835 1.00 88.06 78 ARG A O 1
ATOM 601 N N . LYS A 1 79 ? -9.707 7.307 17.740 1.00 89.50 79 LYS A N 1
ATOM 602 C CA . LYS A 1 79 ? -11.126 7.420 18.111 1.00 89.50 79 LYS A CA 1
ATOM 603 C C . LYS A 1 79 ? -11.634 6.159 18.815 1.00 89.50 79 LYS A C 1
ATOM 605 O O . LYS A 1 79 ? -12.384 6.269 19.776 1.00 89.50 79 LYS A O 1
ATOM 610 N N . ARG A 1 80 ? -11.220 4.972 18.360 1.00 87.12 80 ARG A N 1
ATOM 611 C CA . ARG A 1 80 ? -11.571 3.705 19.015 1.00 87.12 80 ARG A CA 1
ATOM 612 C C . ARG A 1 80 ? -11.064 3.625 20.453 1.00 87.12 80 ARG A C 1
ATOM 614 O O . ARG A 1 80 ? -11.861 3.349 21.340 1.00 87.12 80 ARG A O 1
ATOM 621 N N . ARG A 1 81 ? -9.791 3.955 20.689 1.00 82.44 81 ARG A N 1
ATOM 622 C CA . ARG A 1 81 ? -9.218 3.968 22.045 1.00 82.44 81 ARG A CA 1
ATOM 623 C C . ARG A 1 81 ? -9.926 4.961 22.964 1.00 82.44 81 ARG A C 1
ATOM 625 O O . ARG A 1 81 ? -10.191 4.647 24.111 1.00 82.44 81 ARG A O 1
ATOM 632 N N . GLU A 1 82 ? -10.282 6.142 22.462 1.00 85.50 82 GLU A N 1
ATOM 633 C CA . GLU A 1 82 ? -11.045 7.132 23.239 1.00 85.50 82 GLU A CA 1
ATOM 634 C C . GLU A 1 82 ? -12.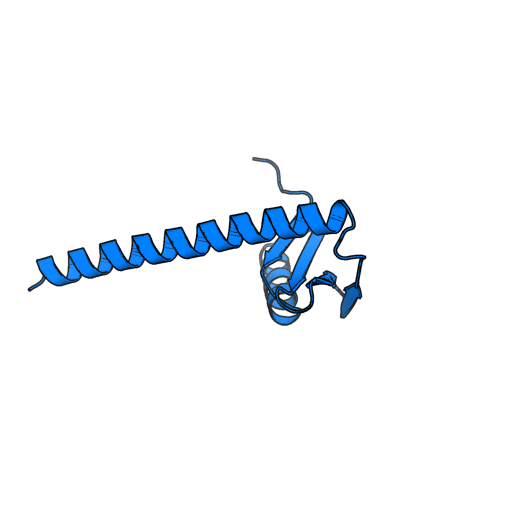447 6.638 23.638 1.00 85.50 82 GLU A C 1
ATOM 636 O O . GLU A 1 82 ? -12.975 7.075 24.659 1.00 85.50 82 GLU A O 1
ATOM 641 N N . ILE A 1 83 ? -13.060 5.754 22.844 1.00 82.31 83 ILE A N 1
ATOM 642 C CA . ILE A 1 83 ? -14.343 5.121 23.176 1.00 82.31 83 ILE A CA 1
ATOM 643 C C . ILE A 1 83 ? -14.139 4.033 24.234 1.00 82.31 83 ILE A C 1
ATOM 645 O O . ILE A 1 83 ? -14.859 4.047 25.227 1.00 82.31 83 ILE A O 1
ATOM 649 N N . GLU A 1 84 ? -13.141 3.160 24.059 1.00 78.94 84 GLU A N 1
ATOM 650 C CA . GLU A 1 84 ? -12.789 2.103 25.025 1.00 78.94 84 GLU A CA 1
ATOM 651 C C . GLU A 1 84 ? -12.477 2.712 26.409 1.00 78.94 84 GLU A C 1
ATOM 653 O O . GLU A 1 84 ? -13.128 2.374 27.391 1.00 78.94 84 GLU A O 1
ATOM 658 N N . PHE A 1 85 ? -11.638 3.755 26.481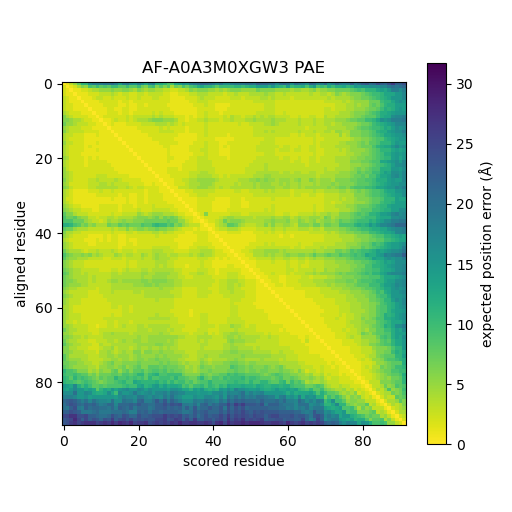 1.00 71.38 85 PHE A N 1
ATOM 659 C CA . PHE A 1 85 ? -11.345 4.464 27.740 1.00 71.38 85 PHE A CA 1
ATOM 660 C C . PHE A 1 85 ? -12.571 5.105 28.417 1.00 71.38 85 PHE A C 1
ATOM 662 O O . PHE A 1 85 ? -12.572 5.318 29.630 1.00 71.38 85 PHE A O 1
ATOM 669 N N . LYS A 1 86 ? -13.600 5.490 27.651 1.00 70.19 86 LYS A N 1
ATOM 670 C CA . LYS A 1 86 ? -14.847 6.049 28.202 1.00 70.19 86 LYS A CA 1
ATOM 671 C C . LYS A 1 86 ? -15.808 4.965 28.688 1.00 70.19 86 LYS A C 1
ATOM 673 O O . LYS A 1 86 ? -16.644 5.274 29.532 1.00 70.19 86 LYS A O 1
ATOM 678 N N . GLN A 1 87 ? -15.718 3.754 28.142 1.00 62.09 87 GLN A N 1
ATOM 679 C CA . GLN A 1 87 ? -16.468 2.593 28.618 1.00 62.09 87 GLN A CA 1
ATOM 680 C C . GLN A 1 87 ? -15.863 2.074 29.925 1.00 62.09 87 GLN A C 1
ATOM 682 O O . GLN A 1 87 ? -16.584 2.000 30.910 1.00 62.09 87 GLN A O 1
ATOM 687 N N . ASP A 1 88 ? -14.537 1.931 29.997 1.00 63.84 88 ASP A N 1
ATOM 688 C CA . ASP A 1 88 ? -13.850 1.484 31.220 1.00 63.84 88 ASP A CA 1
ATOM 689 C C . ASP A 1 88 ? -14.111 2.398 32.434 1.00 63.84 88 ASP A C 1
ATOM 691 O O . ASP A 1 88 ? -14.180 1.934 33.565 1.00 63.84 88 ASP A O 1
ATOM 695 N N . LYS A 1 89 ? -14.299 3.710 32.222 1.00 62.75 89 LYS A N 1
ATOM 696 C CA . LYS A 1 89 ? -14.668 4.666 33.288 1.00 62.75 89 LYS A CA 1
ATOM 697 C C . LYS A 1 89 ? -16.148 4.661 33.680 1.00 62.75 89 LYS A C 1
ATOM 699 O O . LYS A 1 89 ? -16.500 5.337 34.638 1.00 62.75 89 LYS A O 1
ATOM 704 N N . LYS A 1 90 ? -17.017 4.019 32.900 1.00 57.53 90 LYS A N 1
ATOM 705 C CA . LYS A 1 90 ? -18.429 3.818 33.260 1.00 57.53 90 LYS A CA 1
ATOM 706 C C . LYS A 1 90 ? -18.640 2.537 34.063 1.00 57.53 90 LYS A C 1
ATOM 708 O O . LYS A 1 90 ? -19.646 2.449 34.757 1.00 57.53 90 LYS A O 1
ATOM 713 N N . ASP A 1 91 ? -17.714 1.590 33.943 1.00 55.31 91 ASP A N 1
ATOM 714 C CA . ASP A 1 91 ? -17.767 0.281 34.597 1.00 55.31 91 ASP A CA 1
ATOM 715 C C . ASP A 1 91 ? -17.011 0.256 35.950 1.00 55.31 91 ASP A C 1
ATOM 717 O O . ASP A 1 91 ? -16.910 -0.798 36.579 1.00 55.31 91 ASP A O 1
ATOM 721 N N . ILE A 1 92 ? -16.509 1.415 36.409 1.00 52.78 92 ILE A N 1
ATOM 722 C CA . ILE A 1 92 ? -15.921 1.685 37.739 1.00 52.78 92 ILE A CA 1
ATOM 723 C C . ILE A 1 92 ? -16.783 2.736 38.440 1.00 52.78 92 ILE A C 1
ATOM 725 O O . ILE A 1 92 ? -17.065 2.558 39.645 1.00 52.78 92 ILE A O 1
#